Protein AF-A0A2J7VR53-F1 (afdb_monomer_lite)

Foldseek 3Di:
DDDDDDDPDDPPPPPPDDDDDDDDPVVVVVLVVVCVVVVHDSVVSVVVVVVVVVVVVVVVPDPPD

Structure (mmCIF, N/CA/C/O backbone):
data_AF-A0A2J7VR53-F1
#
_entry.id   AF-A0A2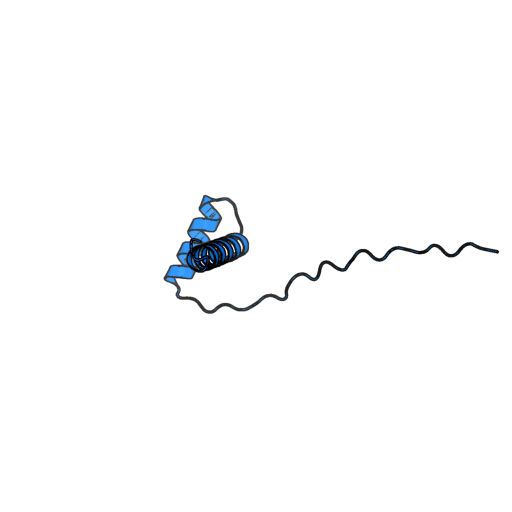J7VR53-F1
#
loop_
_atom_site.group_PDB
_atom_site.id
_atom_site.type_symbol
_atom_site.label_atom_id
_atom_site.label_alt_id
_atom_site.label_comp_id
_atom_site.label_asym_id
_atom_site.label_entity_id
_atom_site.label_seq_id
_atom_site.pdbx_PDB_ins_code
_atom_site.Cartn_x
_atom_site.Cartn_y
_atom_site.Cartn_z
_atom_site.occupancy
_atom_site.B_iso_or_equiv
_atom_site.auth_seq_id
_atom_site.auth_comp_id
_atom_site.auth_asym_id
_atom_site.auth_atom_id
_atom_site.pdbx_PDB_model_num
ATOM 1 N N . MET A 1 1 ? 45.709 -28.985 26.146 1.00 40.06 1 MET A N 1
ATOM 2 C CA . MET A 1 1 ? 44.473 -28.283 26.551 1.00 40.06 1 MET A CA 1
ATOM 3 C C . MET A 1 1 ? 44.141 -27.299 25.441 1.00 40.06 1 MET A C 1
ATOM 5 O O . MET A 1 1 ? 44.825 -26.293 25.330 1.00 40.06 1 MET A O 1
ATOM 9 N N . ALA A 1 2 ? 43.223 -27.649 24.539 1.00 45.09 2 ALA A N 1
ATOM 10 C CA . ALA A 1 2 ? 42.849 -26.798 23.409 1.00 45.09 2 ALA A CA 1
ATOM 11 C C . ALA A 1 2 ? 41.550 -26.067 23.761 1.00 45.09 2 ALA A C 1
ATOM 13 O O . ALA A 1 2 ? 40.562 -26.701 24.124 1.00 45.09 2 ALA A O 1
ATOM 14 N N . LEU A 1 3 ? 41.600 -24.737 23.729 1.00 49.84 3 LEU A N 1
ATOM 15 C CA . LEU A 1 3 ? 40.487 -23.853 24.047 1.00 49.84 3 LEU A CA 1
ATOM 16 C C . LEU A 1 3 ? 39.425 -23.976 22.949 1.00 49.84 3 LEU A C 1
ATOM 18 O O . LEU A 1 3 ? 39.675 -23.634 21.796 1.00 49.84 3 LEU A O 1
ATOM 22 N N . SER A 1 4 ? 38.252 -24.491 23.311 1.00 50.62 4 SER A N 1
ATOM 23 C CA . SER A 1 4 ? 37.089 -24.585 22.432 1.00 50.62 4 SER A CA 1
ATOM 24 C C . SER A 1 4 ? 36.659 -23.196 21.967 1.00 50.62 4 SER A C 1
ATOM 26 O O . SER A 1 4 ? 36.309 -22.337 22.776 1.00 50.62 4 SER A O 1
ATOM 28 N N . HIS A 1 5 ? 36.667 -22.980 20.655 1.00 59.03 5 HIS A N 1
ATOM 29 C CA . HIS A 1 5 ? 36.143 -21.769 20.039 1.00 59.03 5 HIS A CA 1
ATOM 30 C C . HIS A 1 5 ? 34.614 -21.761 20.177 1.00 59.03 5 HIS A C 1
ATOM 32 O O . HIS A 1 5 ? 33.919 -22.542 19.530 1.00 59.03 5 HIS A O 1
ATOM 38 N N . TYR A 1 6 ? 34.088 -20.881 21.028 1.00 54.50 6 TYR A N 1
ATOM 39 C CA . TYR A 1 6 ? 32.663 -20.560 21.071 1.00 54.50 6 TYR A CA 1
ATOM 40 C C . TYR A 1 6 ? 32.332 -19.698 19.846 1.00 54.50 6 TYR A C 1
ATOM 42 O O . TYR A 1 6 ? 32.581 -18.493 19.831 1.00 54.50 6 TYR A O 1
ATOM 50 N N . THR A 1 7 ? 31.795 -20.303 18.788 1.00 62.59 7 THR A N 1
ATOM 51 C CA . THR A 1 7 ? 31.191 -19.541 17.692 1.00 62.59 7 THR A CA 1
ATOM 52 C C . THR A 1 7 ? 29.841 -19.025 18.175 1.00 62.59 7 THR A C 1
ATOM 54 O O . THR A 1 7 ? 28.911 -19.808 18.369 1.00 62.59 7 THR A O 1
ATOM 57 N N . MET A 1 8 ? 29.729 -17.715 18.397 1.00 51.72 8 MET A N 1
ATOM 58 C CA . MET A 1 8 ? 28.431 -17.076 18.591 1.00 51.72 8 MET A CA 1
ATOM 59 C C . MET A 1 8 ? 27.603 -17.254 17.315 1.00 51.72 8 MET A C 1
ATOM 61 O O . MET A 1 8 ? 27.874 -16.619 16.297 1.00 51.72 8 MET A O 1
ATOM 65 N N . SER A 1 9 ? 26.605 -18.132 17.362 1.00 55.09 9 SER A N 1
ATOM 66 C CA . SER A 1 9 ? 25.575 -18.229 16.333 1.00 55.09 9 SER A CA 1
ATOM 67 C C . SER A 1 9 ? 24.802 -16.913 16.312 1.00 55.09 9 SER A C 1
ATOM 69 O O . SER A 1 9 ? 24.125 -16.569 17.281 1.00 55.09 9 SER A O 1
ATOM 71 N N . THR A 1 10 ? 24.930 -16.151 15.230 1.00 62.44 10 THR A N 1
ATOM 72 C CA . THR A 1 10 ? 24.122 -14.954 14.993 1.00 62.44 10 THR A CA 1
ATOM 73 C C . THR A 1 10 ? 22.635 -15.315 15.076 1.00 62.44 10 THR A C 1
ATOM 75 O O . THR A 1 10 ? 22.244 -16.394 14.617 1.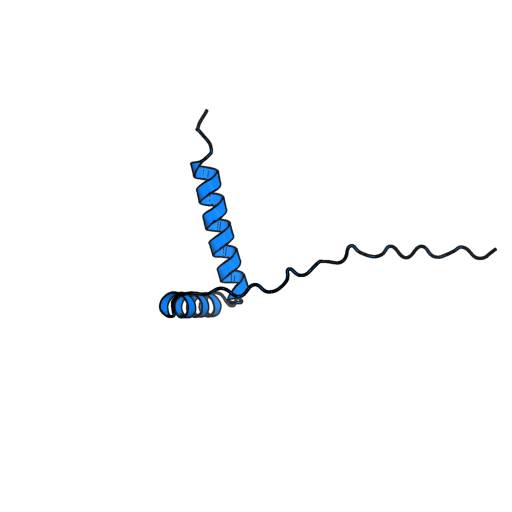00 62.44 10 THR A O 1
ATOM 78 N N . PRO A 1 11 ? 21.784 -14.465 15.685 1.00 59.44 11 PRO A N 1
ATOM 79 C CA . PRO A 1 11 ? 20.361 -14.745 15.757 1.00 59.44 11 PRO A CA 1
ATOM 80 C C . PRO A 1 11 ? 19.833 -14.859 14.331 1.00 59.44 11 PRO A C 1
ATOM 82 O O . PRO A 1 11 ? 19.910 -13.916 13.546 1.00 59.44 11 PRO A O 1
ATOM 85 N N . ASN A 1 12 ? 19.355 -16.058 14.005 1.00 55.25 12 ASN A N 1
ATOM 86 C CA . ASN A 1 12 ? 18.738 -16.405 12.739 1.00 55.25 12 ASN A CA 1
ATOM 87 C C . ASN A 1 12 ? 17.676 -15.343 12.427 1.00 55.25 12 ASN A C 1
ATOM 89 O O . ASN A 1 12 ? 16.644 -15.280 13.101 1.00 55.25 12 ASN A O 1
ATOM 93 N N . THR A 1 13 ? 17.952 -14.464 11.463 1.00 60.09 13 THR A N 1
ATOM 94 C CA . THR A 1 13 ? 16.985 -13.497 10.953 1.00 60.09 13 THR A CA 1
ATOM 95 C C . THR A 1 13 ? 15.894 -14.305 10.267 1.00 60.09 13 THR A C 1
ATOM 97 O O . THR A 1 13 ? 15.986 -14.650 9.091 1.00 60.09 13 THR A O 1
ATOM 100 N N . MET A 1 14 ? 14.884 -14.699 11.048 1.00 61.53 14 MET A N 1
ATOM 101 C CA . MET A 1 14 ? 13.720 -15.430 10.569 1.00 61.53 14 MET A CA 1
ATOM 102 C C . MET A 1 14 ? 13.025 -14.559 9.530 1.00 61.53 14 MET A C 1
ATOM 104 O O . MET A 1 14 ? 12.208 -13.706 9.869 1.00 61.53 14 MET A O 1
ATOM 108 N N . HIS A 1 15 ? 13.376 -14.754 8.260 1.00 65.69 15 HIS A N 1
ATOM 109 C CA . HIS A 1 15 ? 12.636 -14.179 7.156 1.00 65.69 15 HIS A CA 1
ATOM 110 C C . HIS A 1 15 ? 11.182 -14.636 7.321 1.00 65.69 15 HIS A C 1
ATOM 112 O O . HIS A 1 15 ? 10.931 -15.848 7.356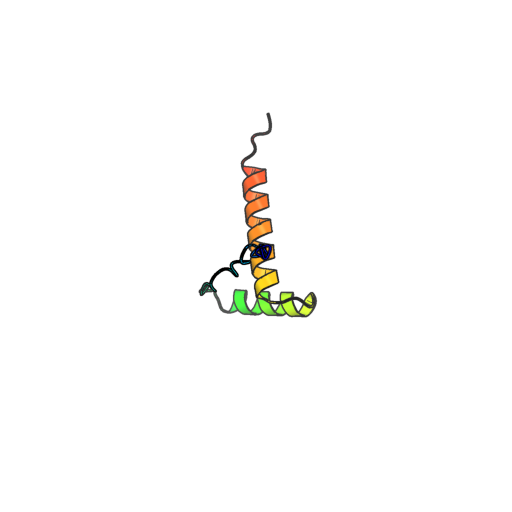 1.00 65.69 15 HIS A O 1
ATOM 118 N N . PRO A 1 16 ? 10.229 -13.706 7.505 1.00 74.19 16 PRO A N 1
ATOM 119 C CA . PRO A 1 16 ? 8.843 -14.078 7.714 1.00 74.19 16 PRO A CA 1
ATOM 120 C C . PRO A 1 16 ? 8.362 -14.898 6.517 1.00 74.19 16 PRO A C 1
ATOM 122 O O . PRO A 1 16 ? 8.670 -14.587 5.364 1.00 74.19 16 PRO A O 1
ATOM 125 N N . LYS A 1 17 ? 7.635 -15.984 6.800 1.00 81.12 17 LYS A N 1
ATOM 126 C CA . LYS A 1 17 ? 7.104 -16.860 5.753 1.00 81.12 17 LYS A CA 1
ATOM 127 C C . LYS A 1 17 ? 6.219 -16.035 4.807 1.00 81.12 17 LYS A C 1
ATOM 129 O O . LYS A 1 17 ? 5.395 -15.263 5.303 1.00 81.12 17 LYS A O 1
ATOM 134 N N . PRO A 1 18 ? 6.340 -16.210 3.477 1.00 84.88 18 PRO A N 1
ATOM 135 C CA . PRO A 1 18 ? 5.459 -15.541 2.530 1.00 84.88 18 PRO A CA 1
ATOM 136 C C . PRO A 1 18 ? 3.990 -15.837 2.842 1.00 84.88 18 PRO A C 1
ATOM 138 O O . PRO A 1 18 ? 3.616 -16.988 3.072 1.00 84.88 18 PRO A O 1
ATOM 141 N N . PHE A 1 19 ? 3.158 -14.799 2.827 1.00 86.00 19 PHE A N 1
ATOM 142 C CA . PHE A 1 19 ? 1.717 -14.908 3.026 1.00 86.00 19 PHE A CA 1
ATOM 143 C C . PHE A 1 19 ? 0.991 -14.569 1.724 1.00 86.00 19 PHE A C 1
ATOM 145 O O . PHE A 1 19 ? 1.237 -13.526 1.117 1.00 86.00 19 PHE A O 1
ATOM 152 N N . GLN A 1 20 ? 0.095 -15.452 1.278 1.00 89.06 20 GLN A N 1
ATOM 153 C CA . GLN A 1 20 ? -0.699 -15.205 0.078 1.00 89.06 20 GLN A CA 1
ATOM 154 C C . GLN A 1 20 ? -1.851 -14.250 0.392 1.00 89.06 20 GLN A C 1
ATOM 156 O O . GLN A 1 20 ? -2.766 -14.586 1.142 1.00 89.06 20 GLN A O 1
ATOM 161 N N . VAL A 1 21 ? -1.833 -13.073 -0.230 1.00 88.88 21 VAL A N 1
ATOM 162 C CA . VAL A 1 21 ? -2.891 -12.069 -0.090 1.00 88.88 21 VAL A CA 1
ATOM 163 C C . VAL A 1 21 ? -3.803 -12.120 -1.308 1.00 88.88 21 VAL A C 1
ATOM 165 O O . VAL A 1 21 ? -3.358 -11.938 -2.440 1.00 88.88 21 VAL A O 1
ATOM 168 N N . ARG A 1 22 ? -5.102 -12.327 -1.078 1.00 94.06 22 ARG A N 1
ATOM 169 C CA . ARG A 1 22 ? -6.122 -12.129 -2.113 1.00 94.06 22 ARG A CA 1
ATOM 170 C C . ARG A 1 22 ? -6.510 -10.658 -2.139 1.00 94.06 22 ARG A C 1
ATOM 172 O O . ARG A 1 22 ? -6.888 -10.102 -1.113 1.00 94.06 22 ARG A O 1
ATOM 179 N N . MET A 1 23 ? -6.436 -10.041 -3.309 1.00 94.44 23 MET A N 1
ATOM 180 C CA . MET A 1 23 ? -6.801 -8.641 -3.504 1.00 94.44 23 MET A CA 1
ATOM 181 C C . MET A 1 23 ? -7.503 -8.456 -4.843 1.00 94.44 23 MET A C 1
ATOM 183 O O . MET A 1 23 ? -7.386 -9.290 -5.742 1.00 94.44 23 MET A O 1
ATOM 187 N N . LYS A 1 24 ? -8.238 -7.353 -4.974 1.00 97.31 24 LYS A N 1
ATOM 188 C CA . LYS A 1 24 ? -8.857 -6.974 -6.242 1.00 97.31 24 LYS A CA 1
ATOM 189 C C . LYS A 1 24 ? -7.778 -6.623 -7.272 1.00 97.31 24 LYS A C 1
ATOM 191 O O . LYS A 1 24 ? -6.718 -6.105 -6.917 1.00 97.31 24 LYS A O 1
ATOM 196 N N . ALA A 1 25 ? -8.077 -6.848 -8.551 1.00 96.44 25 ALA A N 1
ATOM 197 C CA . ALA A 1 25 ? -7.152 -6.556 -9.648 1.00 96.44 25 ALA A CA 1
ATOM 198 C C . ALA A 1 25 ? -6.744 -5.071 -9.699 1.00 96.44 25 ALA A C 1
ATOM 200 O O . ALA A 1 25 ? -5.582 -4.759 -9.949 1.00 96.44 25 ALA A O 1
ATOM 201 N N . GLU A 1 26 ? -7.681 -4.167 -9.396 1.00 96.94 26 GLU A N 1
ATOM 202 C CA . GLU A 1 26 ? -7.431 -2.722 -9.311 1.00 96.94 26 GLU A CA 1
ATOM 203 C C . GLU A 1 26 ? -6.357 -2.381 -8.268 1.00 96.94 26 GLU A C 1
ATOM 205 O O . GLU A 1 26 ? -5.414 -1.648 -8.560 1.00 96.94 26 GLU A O 1
ATOM 210 N N . THR A 1 27 ? -6.441 -2.985 -7.079 1.00 96.19 27 THR A N 1
ATOM 211 C CA . THR A 1 27 ? -5.487 -2.773 -5.987 1.00 96.19 27 THR A CA 1
ATOM 212 C C . THR A 1 27 ? -4.125 -3.349 -6.340 1.00 96.19 27 THR A C 1
ATOM 214 O O . THR A 1 27 ? -3.109 -2.699 -6.111 1.00 96.19 27 THR A O 1
ATOM 217 N N . HIS A 1 28 ? -4.098 -4.538 -6.947 1.00 96.50 28 HIS A N 1
ATOM 218 C CA . HIS A 1 28 ? -2.855 -5.151 -7.404 1.00 96.50 28 HIS A CA 1
ATOM 219 C C . HIS A 1 28 ? -2.134 -4.251 -8.412 1.00 96.50 28 HIS A C 1
ATOM 221 O O . HIS A 1 28 ? -0.947 -3.974 -8.250 1.00 96.50 28 HIS A O 1
ATOM 227 N N . ARG A 1 29 ? -2.854 -3.733 -9.415 1.00 97.56 29 ARG A N 1
ATOM 228 C CA . ARG A 1 29 ? -2.284 -2.812 -10.405 1.00 97.56 29 ARG A CA 1
ATOM 229 C C . ARG A 1 29 ? -1.751 -1.539 -9.750 1.00 97.56 29 ARG A C 1
ATOM 231 O O . ARG A 1 29 ? -0.615 -1.163 -10.014 1.00 97.56 29 ARG A O 1
ATOM 238 N N . TRP A 1 30 ? -2.534 -0.931 -8.861 1.00 97.50 30 TRP A N 1
ATOM 239 C CA . TRP A 1 30 ? -2.118 0.272 -8.143 1.00 97.50 30 TRP A CA 1
ATOM 240 C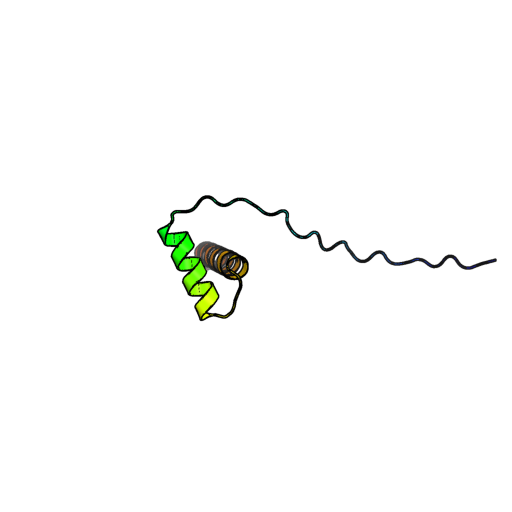 C . TRP A 1 30 ? -0.820 0.056 -7.346 1.00 97.50 30 TRP A C 1
ATOM 242 O O . TRP A 1 30 ? 0.075 0.896 -7.411 1.00 97.50 30 TRP A O 1
ATOM 252 N N . ILE A 1 31 ? -0.662 -1.090 -6.668 1.00 97.25 31 ILE A N 1
ATOM 253 C CA . ILE A 1 31 ? 0.575 -1.430 -5.941 1.00 97.25 31 ILE A CA 1
ATOM 254 C C . ILE A 1 31 ? 1.783 -1.478 -6.887 1.00 97.25 31 ILE A C 1
ATOM 256 O O . ILE A 1 31 ? 2.844 -0.954 -6.547 1.00 97.25 31 ILE A O 1
ATOM 260 N N . HIS A 1 32 ? 1.639 -2.084 -8.070 1.00 97.31 32 HIS A N 1
ATOM 261 C CA . HIS A 1 32 ? 2.724 -2.152 -9.059 1.00 97.31 32 HIS A CA 1
ATOM 262 C C . HIS A 1 32 ? 3.075 -0.780 -9.636 1.00 97.31 32 HIS A C 1
ATOM 264 O O . HIS A 1 32 ? 4.257 -0.470 -9.783 1.00 97.31 32 HIS A O 1
ATOM 270 N N . ASP A 1 33 ? 2.076 0.063 -9.901 1.00 98.06 33 ASP A N 1
ATOM 271 C CA . ASP A 1 33 ? 2.304 1.430 -10.379 1.00 98.06 33 ASP A CA 1
ATOM 272 C C . ASP A 1 33 ? 3.069 2.261 -9.329 1.00 98.06 33 ASP A C 1
ATOM 274 O O . ASP A 1 33 ? 4.028 2.959 -9.667 1.00 98.06 33 ASP A O 1
ATOM 278 N N . GLN A 1 34 ? 2.723 2.122 -8.041 1.00 97.62 34 GLN A N 1
ATOM 279 C CA . GLN A 1 34 ? 3.453 2.756 -6.934 1.00 97.62 34 GLN A CA 1
ATOM 280 C C . GLN A 1 34 ? 4.883 2.224 -6.793 1.00 97.62 34 GLN A C 1
ATOM 282 O O . GLN A 1 34 ? 5.823 3.001 -6.635 1.00 97.62 34 GLN A O 1
ATOM 287 N N . ALA A 1 35 ? 5.057 0.904 -6.882 1.00 97.62 35 ALA A N 1
ATOM 288 C CA . ALA A 1 35 ? 6.361 0.254 -6.807 1.00 97.62 35 ALA A CA 1
ATOM 289 C C . ALA A 1 35 ? 7.305 0.765 -7.907 1.00 97.62 35 ALA A C 1
ATOM 291 O O . ALA A 1 35 ? 8.451 1.121 -7.628 1.00 97.62 35 ALA A O 1
ATOM 292 N N . LYS A 1 36 ? 6.797 0.880 -9.142 1.00 97.56 36 LYS A N 1
ATOM 293 C CA . LYS A 1 36 ? 7.547 1.421 -10.280 1.00 97.56 36 LYS A CA 1
ATOM 294 C C . LYS A 1 36 ? 7.902 2.894 -10.088 1.00 97.56 36 LYS A C 1
ATOM 296 O O . LYS A 1 36 ? 9.042 3.267 -10.333 1.00 97.56 36 LYS A O 1
ATOM 301 N N . ALA A 1 37 ? 6.948 3.715 -9.649 1.00 97.50 37 ALA A N 1
ATOM 302 C CA . ALA A 1 37 ? 7.165 5.149 -9.459 1.00 97.50 37 ALA A CA 1
ATOM 303 C C . ALA A 1 37 ? 8.214 5.465 -8.380 1.00 97.50 37 ALA A C 1
ATOM 305 O O . ALA A 1 37 ? 8.904 6.474 -8.478 1.00 97.50 37 ALA A O 1
ATOM 306 N N . GLN A 1 38 ? 8.328 4.613 -7.358 1.00 96.19 38 GLN A N 1
ATOM 307 C CA . GLN A 1 38 ? 9.223 4.826 -6.216 1.00 96.19 38 GLN A CA 1
ATOM 308 C C . GLN A 1 38 ? 10.528 4.020 -6.297 1.00 96.19 38 GLN A C 1
ATOM 310 O O . GLN A 1 38 ? 11.338 4.092 -5.375 1.00 96.19 38 GLN A O 1
ATOM 315 N N . GLU A 1 39 ? 10.723 3.225 -7.356 1.00 96.25 39 GLU A N 1
ATOM 316 C CA . GLU A 1 39 ? 11.844 2.280 -7.481 1.00 96.25 39 GLU A CA 1
ATOM 317 C C . GLU A 1 39 ? 11.954 1.356 -6.251 1.00 96.25 39 G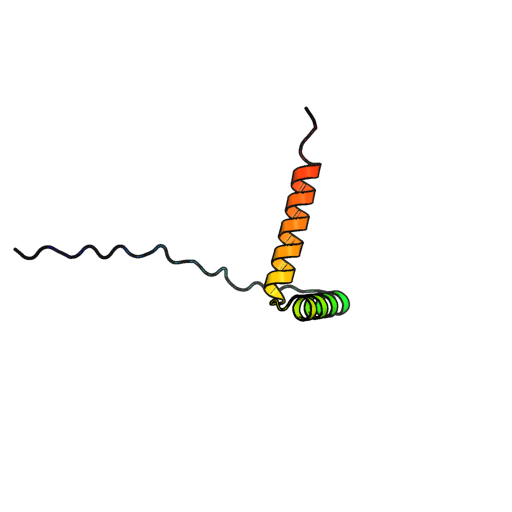LU A C 1
ATOM 319 O O . GLU A 1 39 ? 13.004 1.185 -5.613 1.00 96.25 39 GLU A O 1
ATOM 324 N N . ARG A 1 40 ? 10.810 0.782 -5.865 1.00 96.06 40 ARG A N 1
ATOM 325 C CA . ARG A 1 40 ? 10.667 -0.133 -4.724 1.00 96.06 40 ARG A CA 1
ATOM 326 C C . ARG A 1 40 ? 9.966 -1.418 -5.139 1.00 96.06 40 ARG A C 1
ATOM 328 O O . ARG A 1 40 ? 9.375 -1.513 -6.208 1.00 96.06 40 ARG A O 1
ATOM 335 N N . SER A 1 41 ? 10.034 -2.436 -4.283 1.00 96.19 41 SER A N 1
ATOM 336 C CA . SER A 1 41 ? 9.296 -3.681 -4.504 1.00 96.19 41 SER A CA 1
ATOM 337 C C . SER A 1 41 ? 7.827 -3.527 -4.103 1.00 96.19 41 SER A C 1
ATOM 339 O O . SER A 1 41 ? 7.498 -2.797 -3.168 1.00 96.19 41 SER A O 1
ATOM 341 N N . ALA A 1 42 ? 6.935 -4.277 -4.753 1.00 95.00 42 ALA A N 1
ATOM 342 C CA . ALA A 1 42 ? 5.520 -4.336 -4.374 1.00 95.00 42 ALA A CA 1
ATOM 343 C C . ALA A 1 42 ? 5.328 -4.725 -2.893 1.00 95.00 42 ALA A C 1
ATOM 345 O O . ALA A 1 42 ? 4.491 -4.152 -2.202 1.00 95.00 42 ALA A O 1
ATOM 346 N N . ASN A 1 43 ? 6.152 -5.648 -2.383 1.00 94.50 43 ASN A N 1
ATOM 347 C CA . ASN A 1 43 ? 6.141 -6.046 -0.973 1.00 94.50 43 ASN A CA 1
ATOM 348 C C . ASN A 1 43 ? 6.478 -4.876 -0.034 1.00 94.50 43 ASN A C 1
ATOM 350 O O . ASN A 1 43 ? 5.848 -4.722 1.008 1.00 94.50 43 ASN A O 1
ATOM 354 N N . TRP A 1 44 ? 7.441 -4.030 -0.415 1.00 95.88 44 TRP A N 1
ATOM 355 C CA . TRP A 1 44 ? 7.782 -2.834 0.355 1.00 95.88 44 TRP A CA 1
ATOM 356 C C . TRP A 1 44 ? 6.600 -1.858 0.422 1.00 95.88 44 TRP A C 1
ATOM 358 O O . TRP A 1 44 ? 6.269 -1.382 1.504 1.00 95.88 44 TRP A O 1
ATOM 368 N N . ILE A 1 45 ? 5.911 -1.633 -0.704 1.00 97.25 45 ILE A N 1
ATOM 369 C CA . ILE A 1 45 ? 4.717 -0.774 -0.763 1.00 97.25 45 ILE A CA 1
ATOM 370 C C . ILE A 1 45 ? 3.606 -1.315 0.144 1.00 97.25 45 ILE A C 1
ATOM 372 O O . ILE A 1 45 ? 3.022 -0.559 0.918 1.00 97.25 45 ILE A O 1
ATOM 376 N N . ILE A 1 46 ? 3.334 -2.623 0.088 1.00 95.25 46 ILE A N 1
ATOM 377 C CA . ILE A 1 46 ? 2.311 -3.264 0.927 1.00 95.25 46 ILE A CA 1
ATOM 378 C C . ILE A 1 46 ? 2.630 -3.065 2.411 1.00 95.25 46 ILE A C 1
ATOM 380 O O . ILE A 1 46 ? 1.771 -2.597 3.158 1.00 95.25 46 ILE A O 1
ATOM 384 N N . ASN A 1 47 ? 3.860 -3.370 2.830 1.00 94.56 47 ASN A N 1
ATOM 385 C CA . ASN A 1 47 ? 4.267 -3.207 4.225 1.00 94.56 47 ASN A CA 1
ATOM 386 C C . ASN A 1 47 ? 4.150 -1.751 4.672 1.00 94.56 47 ASN A C 1
ATOM 388 O O . ASN A 1 47 ? 3.584 -1.488 5.730 1.00 94.56 47 ASN A O 1
ATOM 392 N N . ARG A 1 48 ? 4.585 -0.806 3.832 1.00 95.81 48 ARG A N 1
ATOM 393 C CA . ARG A 1 48 ? 4.498 0.621 4.139 1.00 95.81 48 ARG A CA 1
ATOM 394 C C . ARG A 1 48 ? 3.055 1.075 4.370 1.00 95.81 48 ARG A C 1
ATOM 396 O O . ARG A 1 48 ? 2.774 1.746 5.358 1.00 95.81 48 ARG A O 1
ATOM 403 N N . VAL A 1 49 ? 2.129 0.668 3.501 1.00 95.62 49 VAL A N 1
ATOM 404 C CA . VAL A 1 49 ? 0.701 1.010 3.630 1.00 95.62 49 VAL A CA 1
ATOM 405 C C . VAL A 1 49 ? 0.091 0.407 4.900 1.00 95.62 49 VAL A C 1
ATOM 407 O O . VAL A 1 49 ? -0.700 1.066 5.579 1.00 95.62 49 VAL A O 1
ATOM 410 N N . LEU A 1 50 ? 0.455 -0.833 5.240 1.00 94.75 50 LEU A N 1
ATOM 411 C CA . LEU A 1 50 ? -0.015 -1.500 6.457 1.00 94.75 50 LEU A CA 1
ATOM 412 C C . LEU A 1 50 ? 0.526 -0.825 7.727 1.00 94.75 50 LEU A C 1
ATOM 414 O O . LEU A 1 50 ? -0.230 -0.628 8.680 1.00 94.75 50 LEU A O 1
ATOM 418 N N . GLU A 1 51 ? 1.800 -0.432 7.733 1.00 96.06 51 GLU A N 1
ATOM 419 C CA . GLU A 1 51 ? 2.426 0.316 8.829 1.00 96.06 51 GLU A CA 1
ATOM 420 C C . GLU A 1 51 ? 1.732 1.664 9.046 1.00 96.06 51 GLU A C 1
ATOM 422 O O . GLU A 1 51 ? 1.282 1.952 10.155 1.00 96.06 51 GLU A O 1
ATOM 427 N N . GLU A 1 52 ? 1.532 2.445 7.982 1.00 96.00 52 GLU A N 1
ATOM 428 C CA . GLU A 1 52 ? 0.845 3.740 8.055 1.00 96.00 52 GLU A CA 1
ATOM 429 C C . GLU A 1 52 ? -0.618 3.609 8.505 1.00 96.00 52 GLU A C 1
ATOM 431 O O . GLU A 1 52 ? -1.155 4.474 9.203 1.00 96.00 52 GLU A O 1
ATOM 436 N N . ALA A 1 53 ? -1.311 2.539 8.104 1.00 95.00 53 ALA A N 1
ATOM 437 C CA . ALA A 1 53 ? -2.663 2.259 8.583 1.00 95.00 53 ALA A CA 1
ATOM 438 C C . ALA A 1 53 ? -2.671 1.942 10.087 1.00 95.00 53 ALA A C 1
ATOM 440 O O . ALA A 1 53 ? -3.498 2.486 10.826 1.00 95.00 53 ALA A O 1
ATOM 441 N N . ARG A 1 54 ? -1.723 1.120 10.552 1.00 95.94 54 ARG A N 1
ATOM 442 C CA . ARG A 1 54 ? -1.562 0.778 11.971 1.00 95.94 54 ARG A CA 1
ATOM 443 C C . ARG A 1 54 ? -1.230 2.008 12.813 1.00 95.94 54 ARG A C 1
ATOM 445 O O . ARG A 1 54 ? -1.833 2.202 13.865 1.00 95.94 54 ARG A O 1
ATOM 452 N N . GLU A 1 55 ? -0.300 2.844 12.364 1.00 95.19 55 GLU A N 1
ATOM 453 C CA . GLU A 1 55 ? 0.087 4.075 13.063 1.00 95.19 55 GLU A CA 1
ATOM 454 C C . GLU A 1 55 ? -1.088 5.044 13.199 1.00 95.19 55 GLU A C 1
ATOM 456 O O . GLU A 1 55 ? -1.339 5.552 14.293 1.00 95.19 55 GLU A O 1
ATOM 461 N N . ARG A 1 56 ? -1.870 5.237 12.127 1.00 94.25 56 ARG A N 1
ATOM 462 C CA . ARG A 1 56 ? -3.089 6.062 12.166 1.00 94.25 56 ARG A CA 1
ATOM 463 C C . ARG A 1 56 ? -4.119 5.527 13.156 1.00 94.25 56 ARG A C 1
ATOM 465 O O . ARG A 1 56 ? -4.695 6.305 13.913 1.00 94.25 56 ARG A O 1
ATOM 472 N N . GLN A 1 57 ? -4.324 4.210 13.191 1.00 94.19 57 GLN A N 1
ATOM 473 C CA . GLN A 1 57 ? -5.222 3.585 14.164 1.00 94.19 57 GLN A CA 1
ATOM 474 C C . GLN A 1 57 ? -4.730 3.754 15.604 1.00 94.19 57 GLN A C 1
ATOM 476 O O . GLN A 1 57 ? -5.543 4.005 16.490 1.00 94.19 57 GLN A O 1
ATOM 481 N N . LEU A 1 58 ? -3.425 3.624 15.854 1.00 92.25 58 LEU A N 1
ATOM 482 C CA . LEU A 1 58 ? -2.842 3.820 17.185 1.00 92.25 58 LEU A CA 1
ATOM 483 C C . LEU A 1 58 ? -2.945 5.278 17.643 1.00 92.25 58 LEU A C 1
ATOM 485 O O . LEU A 1 58 ? -3.255 5.533 18.804 1.00 92.25 58 LEU A O 1
ATOM 489 N N . ALA A 1 59 ? -2.716 6.231 16.738 1.00 90.00 59 ALA A N 1
ATOM 490 C CA . ALA A 1 59 ? -2.870 7.652 17.027 1.00 90.00 59 ALA A CA 1
ATOM 491 C C . ALA A 1 59 ? -4.328 8.010 17.358 1.00 90.00 59 ALA A C 1
ATOM 493 O O . ALA A 1 59 ? -4.566 8.734 18.319 1.00 90.00 59 ALA A O 1
ATOM 494 N N . ALA A 1 60 ? -5.296 7.451 16.624 1.00 86.44 60 ALA A N 1
ATOM 495 C CA . ALA A 1 60 ? -6.722 7.658 16.884 1.00 86.44 60 ALA A CA 1
ATOM 496 C C . ALA A 1 60 ? -7.199 7.053 18.220 1.00 86.44 60 ALA A C 1
ATOM 498 O O . ALA A 1 60 ? -8.186 7.513 18.784 1.00 86.44 60 ALA A O 1
ATOM 499 N N . GLN A 1 61 ? -6.507 6.027 18.726 1.00 80.50 61 GLN A N 1
ATOM 500 C CA . GLN A 1 61 ? -6.832 5.349 19.985 1.00 80.50 61 GLN A CA 1
ATOM 501 C C . GLN A 1 61 ? -6.190 5.981 21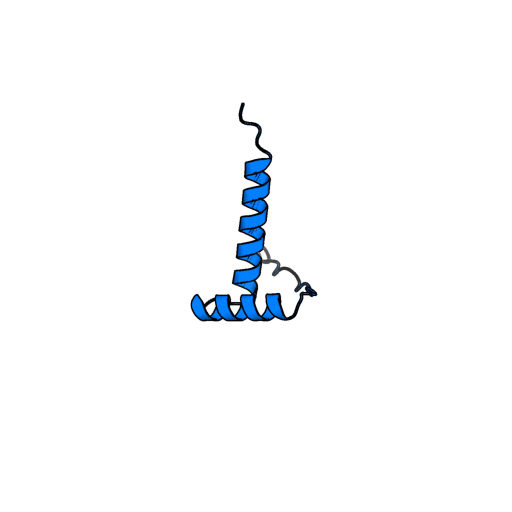.222 1.00 80.50 61 GLN A C 1
ATOM 503 O O . GLN A 1 61 ? -6.507 5.556 22.330 1.00 80.50 61 GLN A O 1
ATOM 508 N N . ARG A 1 62 ? -5.290 6.965 21.082 1.00 71.31 62 ARG A N 1
ATOM 509 C CA . ARG A 1 62 ? -4.780 7.710 22.240 1.00 71.31 62 ARG A CA 1
ATOM 510 C C . ARG A 1 62 ? -5.811 8.770 22.640 1.00 71.31 62 ARG A C 1
ATOM 512 O O . ARG A 1 62 ? -5.923 9.763 21.922 1.00 71.31 62 ARG A O 1
ATOM 519 N N . PRO A 1 63 ? -6.547 8.608 23.758 1.00 58.34 63 PRO A N 1
ATOM 520 C CA . PRO A 1 63 ? -7.322 9.714 24.295 1.00 58.34 63 PRO A CA 1
ATOM 521 C C . PRO A 1 63 ? -6.344 10.836 24.644 1.00 58.34 63 PRO A C 1
ATOM 523 O O . PRO A 1 63 ? -5.360 10.611 25.354 1.00 58.34 63 PRO A O 1
ATOM 526 N N . GLN A 1 64 ? -6.588 12.032 24.107 1.00 62.28 64 GLN A N 1
ATOM 527 C CA . GLN A 1 64 ? -5.928 13.226 24.616 1.00 62.28 64 GLN A CA 1
ATOM 528 C C . GLN A 1 64 ? -6.329 13.350 26.087 1.00 62.28 64 GLN A C 1
ATOM 530 O O . GLN A 1 64 ? -7.513 13.463 26.397 1.00 62.28 64 GLN A O 1
ATOM 535 N N . SER A 1 65 ? -5.343 13.171 26.962 1.00 54.88 65 SER A N 1
ATOM 536 C CA . SER A 1 65 ? -5.459 13.355 28.409 1.00 54.88 65 SER A CA 1
ATOM 537 C C . SER A 1 65 ? -5.094 14.790 28.748 1.00 54.88 65 SER A C 1
ATOM 539 O O . SER A 1 65 ? -4.145 15.291 28.100 1.00 54.88 65 SER A O 1
#

Sequence (65 aa):
MALSHYTMSTPNTMHPKPFQVRMKAETHRWIHDQAKAQERSANWIINRVLEEARERQLAAQRPQS

pLDDT: mean 82.97, std 17.78, range [40.06, 98.06]

Secondary structure (DSSP, 8-state):
--------------PPPP-PPP--HHHHHHHHHHHHHHT--HHHHHHHHHHHHHHHHHHHTS---

Radius of gyration: 20.52 Å; chains: 1; bounding box: 53×42×39 Å